Protein AF-A0ABD2P504-F1 (afdb_monomer_lite)

Radius of gyration: 20.1 Å; chains: 1; bounding box: 43×33×61 Å

Sequence (105 aa):
MQSGEEIVIALDSKKQNIGDIRKLVGQSRKKQAAKILAVSSLKYPAADTGDNVVVKLPDIDRAKADDRNIMTVIIFQEAEGMYKLGTKQNSKSTLSKKSALSMEL

Foldseek 3Di:
DDDPVVVVVVVVVVVVVVVVVVVVVVVVVVVVVVVQQVVLPVVDPQDDQFDKDKAADDPVQDDPPDDRIDIWGFHDADPPQWTQTHDPDDDDDPPDPPDPPRDHD

pLDDT: mean 75.26, std 19.52, range [25.25, 95.88]

Secondary structure (DSSP, 8-state):
---HHHHHHHHHHHHHHHHHHHHHHHHHHHHHHHHHHHHHHHHS----TT-EEEEEPPTTTS-TTS-SEEEEEEEEEPGGG-EEEE-SS-S-S---TT-------

Organism: NCBI:txid559131

Structure (mmCIF, N/CA/C/O backbone):
data_AF-A0ABD2P504-F1
#
_entry.id   AF-A0ABD2P504-F1
#
loop_
_atom_site.group_PDB
_atom_site.id
_atom_site.type_symbol
_atom_site.label_atom_id
_atom_site.label_alt_id
_atom_site.label_comp_id
_atom_site.label_asym_id
_atom_site.label_entity_id
_atom_site.label_seq_id
_atom_site.pdbx_PDB_ins_code
_atom_site.Cartn_x
_atom_site.Cartn_y
_atom_site.Cartn_z
_atom_site.occupancy
_atom_site.B_iso_or_equiv
_atom_site.auth_seq_id
_atom_site.auth_comp_id
_atom_site.auth_asym_id
_atom_site.auth_atom_id
_atom_site.pdbx_PDB_model_num
ATOM 1 N N . MET A 1 1 ? 25.555 -10.330 -43.473 1.00 54.81 1 MET A N 1
ATOM 2 C CA . MET A 1 1 ? 25.912 -10.032 -42.070 1.00 54.81 1 MET A CA 1
ATOM 3 C C . MET A 1 1 ? 25.231 -8.720 -41.722 1.00 54.81 1 MET A C 1
ATOM 5 O O . MET A 1 1 ? 25.399 -7.790 -42.497 1.00 54.81 1 MET A O 1
ATOM 9 N N . GLN A 1 2 ? 24.409 -8.658 -40.670 1.00 61.97 2 GLN A N 1
ATOM 10 C CA . GLN A 1 2 ? 23.857 -7.370 -40.213 1.00 61.97 2 GLN A CA 1
ATOM 11 C C . GLN A 1 2 ? 25.012 -6.476 -39.755 1.00 61.97 2 GLN A C 1
ATOM 13 O O . GLN A 1 2 ? 25.945 -6.971 -39.115 1.00 61.97 2 GLN A O 1
ATOM 18 N N . SER A 1 3 ? 24.991 -5.200 -40.143 1.00 78.31 3 SER A N 1
ATOM 19 C CA . SER A 1 3 ? 26.055 -4.265 -39.772 1.00 78.31 3 SER A CA 1
ATOM 20 C C . SER A 1 3 ? 26.002 -3.992 -38.264 1.00 78.31 3 SER A C 1
ATOM 22 O O . SER A 1 3 ? 24.940 -4.054 -37.640 1.00 78.31 3 SER A O 1
ATOM 24 N N . GLY A 1 4 ? 27.154 -3.702 -37.653 1.00 77.19 4 GLY A N 1
ATOM 25 C CA . GLY A 1 4 ? 27.232 -3.435 -36.212 1.00 77.19 4 GLY A CA 1
ATOM 26 C C . GLY A 1 4 ? 26.344 -2.268 -35.756 1.00 77.19 4 GLY A C 1
ATOM 27 O O . GLY A 1 4 ? 25.828 -2.298 -34.642 1.00 77.19 4 GLY A O 1
ATOM 28 N N . GLU A 1 5 ? 26.101 -1.286 -36.626 1.00 79.94 5 GLU A N 1
ATOM 29 C CA . GLU A 1 5 ? 25.222 -0.139 -36.353 1.00 79.94 5 GLU A CA 1
ATOM 30 C C . GLU A 1 5 ? 23.747 -0.540 -36.232 1.00 79.94 5 GLU A C 1
ATOM 32 O O . GLU A 1 5 ? 23.045 -0.066 -35.338 1.00 79.94 5 GLU A O 1
ATOM 37 N N . GLU A 1 6 ? 23.281 -1.471 -37.067 1.00 82.38 6 GLU A N 1
ATOM 38 C CA . GLU A 1 6 ? 21.896 -1.957 -37.051 1.00 82.38 6 GLU A CA 1
ATOM 39 C C . GLU A 1 6 ? 21.555 -2.653 -35.721 1.00 82.38 6 GLU A C 1
ATOM 41 O O . GLU A 1 6 ? 20.464 -2.492 -35.165 1.00 82.38 6 GLU A O 1
ATOM 46 N N . ILE A 1 7 ? 22.524 -3.387 -35.165 1.00 83.62 7 ILE A N 1
ATOM 47 C CA . ILE A 1 7 ? 22.391 -4.085 -33.881 1.00 83.62 7 ILE A CA 1
ATOM 48 C C . ILE A 1 7 ? 22.291 -3.081 -32.724 1.00 83.62 7 ILE A C 1
ATOM 50 O O . ILE A 1 7 ? 21.460 -3.259 -31.828 1.00 83.62 7 ILE A O 1
ATOM 54 N N 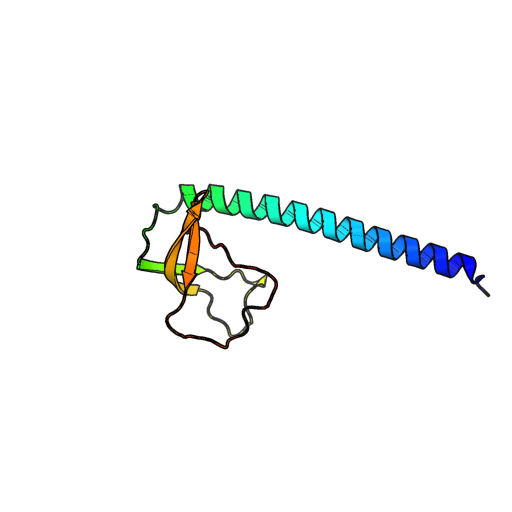. VAL A 1 8 ? 23.100 -2.017 -32.741 1.00 86.25 8 VAL A N 1
ATOM 55 C CA . VAL A 1 8 ? 23.103 -0.985 -31.690 1.00 86.25 8 VAL A CA 1
ATOM 56 C C . VAL A 1 8 ? 21.768 -0.234 -31.655 1.00 86.25 8 VAL A C 1
ATOM 58 O O . VAL A 1 8 ? 21.151 -0.139 -30.593 1.00 86.25 8 VAL A O 1
ATOM 61 N N . ILE A 1 9 ? 21.250 0.185 -32.814 1.00 89.19 9 ILE A N 1
ATOM 62 C CA . ILE A 1 9 ? 19.954 0.882 -32.923 1.00 89.19 9 ILE A CA 1
ATOM 63 C C . ILE A 1 9 ? 18.804 0.010 -32.392 1.00 89.19 9 ILE A C 1
ATOM 65 O O . ILE A 1 9 ? 17.911 0.489 -31.679 1.00 89.19 9 ILE A O 1
ATOM 69 N N . ALA A 1 10 ? 18.827 -1.291 -32.693 1.00 87.50 10 ALA A N 1
ATOM 70 C CA . ALA A 1 10 ? 17.816 -2.229 -32.217 1.00 87.50 10 ALA A CA 1
ATOM 71 C C . ALA A 1 10 ? 17.869 -2.431 -30.689 1.00 87.50 10 ALA A C 1
ATOM 73 O O . ALA A 1 10 ? 16.825 -2.576 -30.042 1.00 87.50 10 ALA A O 1
ATOM 74 N N . LEU A 1 11 ? 19.066 -2.439 -30.092 1.00 87.81 11 LEU A N 1
ATOM 75 C CA . LEU A 1 11 ? 19.248 -2.548 -28.641 1.00 87.81 11 LEU A CA 1
ATOM 76 C C . LEU A 1 11 ? 18.769 -1.292 -27.906 1.00 87.81 11 LEU A C 1
ATOM 78 O O . LEU A 1 11 ? 18.057 -1.409 -26.903 1.00 87.81 11 LEU A O 1
ATOM 82 N N . ASP A 1 12 ? 19.094 -0.111 -28.424 1.00 90.44 12 ASP A N 1
ATOM 83 C CA . ASP A 1 12 ? 18.662 1.161 -27.842 1.00 90.44 12 ASP A CA 1
ATOM 84 C C . ASP A 1 12 ? 17.139 1.307 -27.883 1.00 90.44 12 ASP A C 1
ATOM 86 O O . ASP A 1 12 ? 16.513 1.643 -26.873 1.00 90.44 12 ASP A O 1
ATOM 90 N N . SER A 1 13 ? 16.523 0.927 -29.005 1.00 90.00 13 SER A N 1
ATOM 91 C CA . SER A 1 13 ? 15.064 0.915 -29.163 1.00 90.00 13 SER A CA 1
ATOM 92 C C . SER A 1 13 ? 14.381 -0.021 -28.152 1.00 90.00 13 SER A C 1
ATOM 94 O O . SER A 1 13 ? 13.387 0.344 -27.517 1.00 90.00 13 SER A O 1
ATOM 96 N N . LYS A 1 14 ? 14.937 -1.222 -27.919 1.00 92.44 14 LYS A N 1
ATOM 97 C CA . LYS A 1 14 ? 14.435 -2.155 -26.889 1.00 92.44 14 LYS A CA 1
ATOM 98 C C . LYS A 1 14 ? 14.555 -1.572 -25.482 1.00 92.44 14 LYS A C 1
ATOM 100 O O . LYS A 1 14 ? 13.631 -1.707 -24.678 1.00 92.44 14 LYS A O 1
ATOM 105 N N . LYS A 1 15 ? 15.681 -0.926 -25.170 1.00 93.62 15 LYS A N 1
ATOM 106 C CA . LYS A 1 15 ? 15.922 -0.306 -23.861 1.00 93.62 15 LYS A CA 1
ATOM 107 C C . LYS A 1 15 ? 14.930 0.824 -23.582 1.00 93.62 15 LYS A C 1
ATOM 109 O O . LYS A 1 15 ? 14.407 0.893 -22.468 1.00 93.62 15 LYS A O 1
ATOM 114 N N . GLN A 1 16 ? 14.643 1.661 -24.580 1.00 93.38 16 GLN A N 1
ATOM 115 C CA . GLN A 1 16 ? 13.636 2.721 -24.477 1.00 93.38 16 GLN A CA 1
ATOM 116 C C . GLN A 1 16 ? 12.243 2.146 -24.209 1.00 93.38 16 GLN A C 1
ATOM 118 O O . GLN A 1 16 ? 11.614 2.522 -23.222 1.00 93.38 16 GLN A O 1
ATOM 123 N N . ASN A 1 17 ? 11.824 1.138 -24.980 1.00 95.88 17 ASN A N 1
ATOM 124 C CA . ASN A 1 17 ? 10.519 0.496 -24.806 1.00 95.88 17 ASN A CA 1
ATOM 125 C C . ASN A 1 17 ? 10.345 -0.101 -23.391 1.00 95.88 17 ASN A C 1
ATOM 127 O O . ASN A 1 17 ? 9.336 0.116 -22.722 1.00 95.88 17 ASN A O 1
ATOM 131 N N . ILE A 1 18 ? 11.376 -0.773 -22.860 1.00 94.31 18 ILE A N 1
ATOM 132 C CA . ILE A 1 18 ? 11.371 -1.261 -21.469 1.00 94.31 18 ILE A CA 1
ATOM 133 C C . ILE A 1 18 ? 11.226 -0.102 -20.470 1.00 94.31 18 ILE A C 1
ATOM 135 O O . ILE A 1 18 ? 10.523 -0.231 -19.463 1.00 94.31 18 ILE A O 1
ATOM 139 N N . GLY A 1 19 ? 11.908 1.017 -20.718 1.00 95.88 19 GLY A N 1
ATOM 140 C CA . GLY A 1 19 ? 11.804 2.224 -19.903 1.00 95.88 19 GLY A CA 1
ATOM 141 C C . GLY A 1 19 ? 10.378 2.769 -19.857 1.00 95.88 19 GLY A C 1
ATOM 142 O O . GLY A 1 19 ? 9.864 3.054 -18.773 1.00 95.88 19 GLY A O 1
ATOM 143 N N . ASP A 1 20 ? 9.718 2.845 -21.006 1.00 95.50 20 ASP A N 1
ATOM 144 C CA . ASP A 1 20 ? 8.370 3.398 -21.117 1.00 95.50 20 ASP A CA 1
ATOM 145 C C . ASP A 1 20 ? 7.312 2.469 -20.518 1.00 95.50 20 ASP A C 1
ATOM 147 O O . ASP A 1 20 ? 6.460 2.926 -19.752 1.00 95.50 20 ASP A O 1
ATOM 151 N N . ILE A 1 21 ? 7.435 1.152 -20.721 1.00 95.19 21 ILE A N 1
ATOM 152 C CA . ILE A 1 21 ? 6.580 0.160 -20.052 1.00 95.19 21 ILE A CA 1
ATOM 153 C C . ILE A 1 21 ? 6.707 0.280 -18.529 1.00 95.19 21 ILE A C 1
ATOM 155 O O . ILE A 1 21 ? 5.701 0.276 -17.822 1.00 95.19 21 ILE A O 1
ATOM 159 N N . ARG A 1 22 ? 7.925 0.429 -17.989 1.00 94.06 22 ARG A N 1
ATOM 160 C CA . ARG A 1 22 ? 8.124 0.586 -16.536 1.00 94.06 22 ARG A CA 1
ATOM 161 C C . ARG A 1 22 ? 7.456 1.849 -15.997 1.00 94.06 22 ARG A C 1
ATOM 163 O O . ARG A 1 22 ? 6.847 1.790 -14.928 1.00 94.06 22 ARG A O 1
ATOM 170 N N . LYS A 1 23 ? 7.536 2.969 -16.724 1.00 94.94 23 LYS A N 1
ATOM 171 C CA . LYS A 1 23 ? 6.843 4.215 -16.354 1.00 94.94 23 LYS A CA 1
ATOM 172 C C . LYS A 1 23 ? 5.327 4.020 -16.354 1.00 94.94 23 LYS A C 1
ATOM 174 O O . LYS A 1 23 ? 4.677 4.375 -15.370 1.00 94.94 23 LYS A O 1
ATOM 179 N N . LEU A 1 24 ? 4.784 3.403 -17.404 1.00 95.06 24 LEU A N 1
ATOM 180 C CA . LEU A 1 24 ? 3.355 3.114 -17.522 1.00 95.06 24 LEU A CA 1
ATOM 181 C C . LEU A 1 24 ? 2.867 2.211 -16.381 1.00 95.06 24 LEU A C 1
ATOM 183 O O . LEU A 1 24 ? 1.883 2.526 -15.717 1.00 95.06 24 LEU A O 1
ATOM 187 N N . VAL A 1 25 ? 3.589 1.126 -16.091 1.00 91.81 25 VAL A N 1
ATOM 188 C CA . VAL A 1 25 ? 3.279 0.224 -14.971 1.00 91.81 25 VAL A CA 1
ATOM 189 C C . VAL A 1 25 ? 3.315 0.973 -13.638 1.00 91.81 25 VAL A C 1
ATOM 191 O O . VAL A 1 25 ? 2.426 0.783 -12.809 1.00 91.81 25 VAL A O 1
ATOM 194 N N . GLY A 1 26 ? 4.296 1.856 -13.433 1.00 90.38 26 GLY A N 1
ATOM 195 C CA . GLY A 1 26 ? 4.370 2.705 -12.243 1.00 90.38 26 GLY A CA 1
ATOM 196 C C . GLY A 1 26 ? 3.134 3.594 -12.070 1.00 90.38 26 GLY A C 1
ATOM 197 O O . GLY A 1 26 ? 2.590 3.682 -10.971 1.00 90.38 26 GLY A O 1
ATOM 198 N N . GLN A 1 27 ? 2.645 4.206 -13.150 1.00 93.56 27 GLN A N 1
ATOM 199 C CA . GLN A 1 27 ? 1.424 5.019 -13.125 1.00 93.56 27 GLN A CA 1
ATOM 200 C C . GLN A 1 27 ? 0.173 4.177 -12.849 1.00 93.56 27 GLN A C 1
ATOM 202 O O . GLN A 1 27 ? -0.657 4.561 -12.025 1.00 93.56 27 GLN A O 1
ATOM 207 N N . SER A 1 28 ? 0.045 3.017 -13.492 1.00 90.19 28 SER A N 1
ATOM 208 C CA . SER A 1 28 ? -1.085 2.107 -13.282 1.00 90.19 28 SER A CA 1
ATOM 209 C C . SER A 1 28 ? -1.147 1.589 -11.844 1.00 90.19 28 SER A C 1
ATOM 211 O O . SER A 1 28 ? -2.228 1.560 -11.261 1.00 90.19 28 SER A O 1
ATOM 213 N N . ARG A 1 29 ? 0.003 1.274 -11.228 1.00 84.62 29 ARG A N 1
ATOM 214 C CA . ARG A 1 29 ? 0.078 0.889 -9.807 1.00 84.62 29 ARG A CA 1
ATOM 215 C C . ARG A 1 29 ? -0.423 1.994 -8.882 1.00 84.62 29 ARG A C 1
ATOM 217 O O . ARG A 1 29 ? -1.203 1.711 -7.983 1.00 84.62 29 ARG A O 1
ATOM 224 N N . LYS A 1 30 ? -0.037 3.251 -9.132 1.00 87.12 30 LYS A N 1
ATOM 225 C CA . LYS A 1 30 ? -0.525 4.401 -8.349 1.00 87.12 30 LYS A CA 1
ATOM 226 C C . LYS A 1 30 ? -2.041 4.566 -8.460 1.00 87.12 30 LYS A C 1
ATOM 228 O O . LYS A 1 30 ? -2.711 4.740 -7.451 1.00 87.12 30 LYS A O 1
ATOM 233 N N . LYS A 1 31 ? -2.591 4.460 -9.676 1.00 88.19 31 LYS A N 1
ATOM 234 C CA . LYS A 1 31 ? -4.047 4.513 -9.898 1.00 88.19 31 LYS A CA 1
ATOM 235 C C . LYS A 1 31 ? -4.775 3.385 -9.168 1.00 88.19 31 LYS A C 1
ATOM 237 O O . LYS A 1 31 ? -5.851 3.600 -8.623 1.00 88.19 31 LYS A O 1
ATOM 242 N N . GLN A 1 32 ? -4.192 2.188 -9.165 1.00 83.94 32 GLN A N 1
ATOM 243 C CA . GLN A 1 32 ? -4.763 1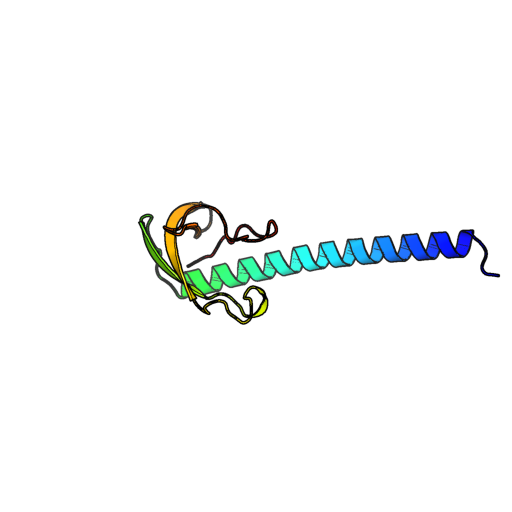.042 -8.472 1.00 83.94 32 GLN A CA 1
ATOM 244 C C . GLN A 1 32 ? -4.737 1.224 -6.951 1.00 83.94 32 GLN A C 1
ATOM 246 O O . GLN A 1 32 ? -5.757 0.969 -6.324 1.00 83.94 32 GLN A O 1
ATOM 251 N N . ALA A 1 33 ? -3.631 1.715 -6.384 1.00 79.31 33 ALA A N 1
ATOM 252 C CA . ALA A 1 33 ? -3.530 2.026 -4.958 1.00 79.31 33 ALA A CA 1
ATOM 253 C C . ALA A 1 33 ? -4.598 3.045 -4.531 1.00 79.31 33 ALA A C 1
ATOM 255 O O . ALA A 1 33 ? -5.395 2.757 -3.649 1.00 79.31 33 ALA A O 1
ATOM 256 N N . ALA A 1 34 ? -4.729 4.160 -5.257 1.00 82.00 34 ALA A N 1
ATOM 257 C CA . ALA A 1 34 ? -5.753 5.168 -4.966 1.00 82.00 34 ALA A CA 1
ATOM 258 C C . ALA A 1 34 ? -7.190 4.610 -5.029 1.00 82.00 34 ALA A C 1
ATOM 260 O O . ALA A 1 34 ? -8.060 5.009 -4.258 1.00 82.00 34 ALA A O 1
ATOM 261 N N . LYS A 1 35 ? -7.454 3.668 -5.945 1.00 84.75 35 LYS A N 1
ATOM 262 C CA . LYS A 1 35 ? -8.754 2.991 -6.021 1.00 84.75 35 LYS A CA 1
ATOM 263 C C . LYS A 1 35 ? -8.988 2.071 -4.823 1.00 84.75 35 LYS A C 1
ATOM 265 O O . LYS A 1 35 ? -10.123 1.977 -4.367 1.00 84.75 35 LYS A O 1
ATOM 270 N N . ILE A 1 36 ? -7.954 1.371 -4.363 1.00 79.44 36 ILE A N 1
ATOM 271 C CA . ILE A 1 36 ? -8.044 0.496 -3.191 1.00 79.44 36 ILE A CA 1
ATOM 272 C C . ILE A 1 36 ? -8.379 1.341 -1.956 1.00 79.44 36 ILE A C 1
ATOM 274 O O . ILE A 1 36 ? -9.373 1.020 -1.312 1.00 79.44 36 ILE A O 1
ATOM 278 N N . LEU A 1 37 ? -7.701 2.476 -1.759 1.00 79.56 37 LEU A N 1
ATOM 279 C CA . LEU A 1 37 ? -7.950 3.417 -0.658 1.00 79.56 37 LEU A CA 1
ATOM 280 C C . LEU A 1 37 ? -9.382 3.921 -0.609 1.00 79.56 37 LEU A C 1
ATOM 282 O O . LEU A 1 37 ? -10.050 3.891 0.424 1.00 79.56 37 LEU A O 1
ATOM 286 N N . ALA A 1 38 ? -9.876 4.388 -1.754 1.00 78.94 38 ALA A N 1
ATOM 287 C CA . ALA A 1 38 ? -11.227 4.921 -1.848 1.00 78.94 38 ALA A CA 1
ATOM 288 C C . ALA A 1 38 ? -12.288 3.853 -1.530 1.00 78.94 38 ALA A C 1
ATOM 290 O O . ALA A 1 38 ? -13.351 4.165 -1.003 1.00 78.94 38 ALA A O 1
ATOM 291 N N . VAL A 1 39 ? -12.011 2.586 -1.854 1.00 79.69 39 VAL A N 1
ATOM 292 C CA . VAL A 1 39 ? -12.934 1.478 -1.591 1.00 79.69 39 VAL A CA 1
ATOM 293 C C . VAL A 1 39 ? -12.828 0.984 -0.148 1.00 79.69 39 VAL A C 1
ATOM 295 O O . VAL A 1 39 ? -13.863 0.689 0.447 1.00 79.69 39 VAL A O 1
ATOM 298 N N . SER A 1 40 ? -11.623 0.873 0.419 1.00 74.56 40 SER A N 1
ATOM 299 C CA . SER A 1 40 ? -11.432 0.409 1.799 1.00 74.56 40 SER A CA 1
ATOM 300 C C . SER A 1 40 ? -11.991 1.413 2.802 1.00 74.56 40 SER A C 1
ATOM 302 O O . SER A 1 40 ? -12.816 1.027 3.624 1.00 74.56 40 SER A O 1
ATOM 304 N N . SER A 1 41 ? -11.688 2.705 2.636 1.00 75.56 41 SER A N 1
ATOM 305 C CA . SER A 1 41 ? -12.193 3.783 3.505 1.00 75.56 41 SER A CA 1
ATOM 306 C C . SER A 1 41 ? -13.721 3.895 3.543 1.00 75.56 41 SER A C 1
ATOM 308 O O . SER A 1 41 ? -14.281 4.348 4.537 1.00 75.56 41 SER A O 1
ATOM 310 N N . LEU A 1 42 ? -14.416 3.471 2.481 1.00 78.62 42 LEU A N 1
ATOM 311 C CA . LEU A 1 42 ? -15.879 3.401 2.462 1.00 78.62 42 LEU A CA 1
ATOM 312 C C . LEU A 1 42 ? -16.415 2.130 3.137 1.00 78.62 42 LEU A C 1
ATOM 314 O O . LEU A 1 42 ? -17.532 2.115 3.651 1.00 78.62 42 LEU A O 1
ATOM 318 N N . LYS A 1 43 ? -15.657 1.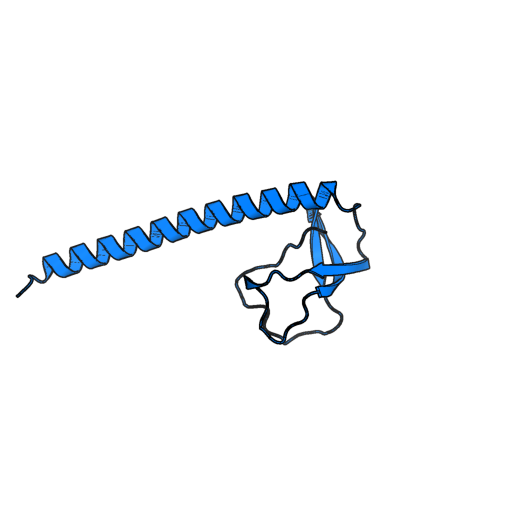035 3.065 1.00 78.88 43 LYS A N 1
ATOM 319 C CA . LYS A 1 43 ? -16.109 -0.299 3.469 1.00 78.88 43 LYS A CA 1
ATOM 320 C C . LYS A 1 43 ? -15.811 -0.610 4.932 1.00 78.88 43 LYS A C 1
ATOM 322 O O . LYS A 1 43 ? -16.561 -1.373 5.542 1.00 78.88 43 LYS A O 1
ATOM 327 N N . TYR A 1 44 ? -14.725 -0.071 5.464 1.00 78.38 44 TYR A N 1
ATOM 328 C CA . TYR A 1 44 ? -14.225 -0.388 6.789 1.00 78.38 44 TYR A CA 1
ATOM 329 C C . TYR A 1 44 ? -14.192 0.871 7.660 1.00 78.38 44 TYR A C 1
ATOM 331 O O . TYR A 1 44 ? -13.931 1.964 7.156 1.00 78.38 44 TYR A O 1
ATOM 339 N N . PRO A 1 45 ? -14.506 0.748 8.961 1.00 80.50 45 PRO A N 1
ATOM 340 C CA . PRO A 1 45 ? -14.371 1.863 9.883 1.00 80.50 45 PRO A CA 1
ATOM 341 C C . PRO A 1 45 ? -12.895 2.236 10.057 1.00 80.50 45 PRO A C 1
ATOM 343 O O . PRO A 1 45 ? -12.007 1.403 9.872 1.00 80.50 45 PRO A O 1
ATOM 346 N N . ALA A 1 46 ? -12.645 3.483 10.460 1.00 80.81 46 ALA A N 1
ATOM 347 C CA . ALA A 1 46 ? -11.314 3.891 10.889 1.00 80.81 46 ALA A CA 1
ATOM 348 C C . ALA A 1 46 ? -10.851 3.014 12.063 1.00 80.81 46 ALA A C 1
ATOM 350 O O . ALA A 1 46 ? -11.654 2.665 12.930 1.00 80.81 46 ALA A O 1
ATOM 351 N N . ALA A 1 47 ? -9.569 2.661 12.058 1.00 82.75 47 ALA A N 1
ATOM 352 C CA . ALA A 1 47 ? -8.954 1.810 13.064 1.00 82.75 47 ALA A CA 1
ATOM 353 C C . ALA A 1 47 ? -7.849 2.577 13.791 1.00 82.75 47 ALA A C 1
ATOM 355 O O . ALA A 1 47 ? -7.200 3.450 13.208 1.00 82.75 47 ALA A O 1
ATOM 356 N N . ASP A 1 48 ? -7.629 2.236 15.055 1.00 86.88 48 ASP A N 1
ATOM 357 C CA . ASP A 1 48 ? -6.713 2.949 15.930 1.00 86.88 48 ASP A CA 1
ATOM 358 C C . ASP A 1 48 ? -5.386 2.203 16.101 1.00 86.88 48 ASP A C 1
ATOM 360 O O . ASP A 1 48 ? -5.254 0.992 15.905 1.00 86.88 48 ASP A O 1
ATOM 364 N N . THR A 1 49 ? -4.347 2.944 16.486 1.00 87.06 49 THR A N 1
ATOM 365 C CA . THR A 1 49 ? -3.054 2.328 16.806 1.00 87.06 49 THR A CA 1
ATOM 366 C C . THR A 1 49 ? -3.218 1.344 17.967 1.00 87.06 49 THR A C 1
ATOM 368 O O . THR A 1 49 ? -3.716 1.707 19.029 1.00 87.06 49 THR A O 1
ATOM 371 N N . GLY A 1 50 ? -2.754 0.108 17.776 1.00 86.94 50 GLY A N 1
ATOM 372 C CA . GLY A 1 50 ? -2.931 -1.000 18.715 1.00 86.94 50 GLY A CA 1
ATOM 373 C C . GLY A 1 50 ? -4.028 -1.994 18.325 1.00 86.94 50 GLY A C 1
ATOM 374 O O . GLY A 1 50 ? -4.036 -3.103 18.865 1.00 86.94 50 GLY A O 1
ATOM 375 N N . ASP A 1 51 ? -4.889 -1.662 17.360 1.00 85.25 51 ASP A N 1
ATOM 376 C CA . ASP A 1 51 ? -5.931 -2.578 16.901 1.00 85.25 51 ASP A CA 1
ATOM 377 C C . ASP A 1 51 ? -5.349 -3.795 16.181 1.00 85.25 51 ASP A C 1
ATOM 379 O O . ASP A 1 51 ? -4.403 -3.702 15.389 1.00 85.25 51 ASP A O 1
ATOM 383 N N . ASN A 1 52 ? -5.959 -4.954 16.446 1.00 88.00 52 ASN A N 1
ATOM 384 C CA . ASN A 1 52 ? -5.684 -6.182 15.714 1.00 88.00 52 ASN A CA 1
ATOM 385 C C . ASN A 1 52 ? -6.544 -6.223 14.461 1.00 88.00 52 ASN A C 1
ATOM 387 O O . ASN A 1 52 ? -7.767 -6.101 14.521 1.00 88.00 52 ASN A O 1
ATOM 391 N N . VAL A 1 53 ? -5.901 -6.472 13.333 1.00 82.25 53 VAL A N 1
ATOM 392 C CA . VAL A 1 53 ? -6.543 -6.433 12.029 1.00 82.25 53 VAL A CA 1
ATOM 393 C C . VAL A 1 53 ? -6.130 -7.622 11.187 1.00 82.25 53 VAL A C 1
ATOM 395 O O . VAL A 1 53 ? -5.026 -8.154 11.318 1.00 82.25 53 VAL A O 1
ATOM 398 N N . VAL A 1 54 ? -7.040 -8.055 10.320 1.00 84.56 54 VAL A N 1
ATOM 399 C CA . VAL A 1 54 ? -6.816 -9.182 9.418 1.00 84.56 54 VAL A CA 1
ATOM 400 C C . VAL A 1 54 ? -6.746 -8.669 7.998 1.00 84.56 54 VAL A C 1
ATOM 402 O O . VAL A 1 54 ? -7.672 -8.044 7.487 1.00 84.56 54 VAL A O 1
ATOM 405 N N . VAL A 1 55 ? -5.639 -8.987 7.351 1.00 80.50 55 VAL A N 1
ATOM 406 C CA . VAL A 1 55 ? -5.254 -8.405 6.082 1.00 80.50 55 VAL A CA 1
ATOM 407 C C . VAL A 1 55 ? -5.188 -9.490 5.028 1.00 80.50 55 VAL A C 1
ATOM 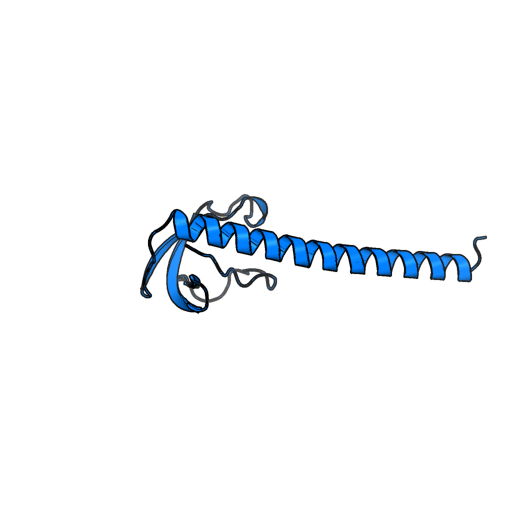409 O O . VAL A 1 55 ? -4.465 -10.474 5.174 1.00 80.50 55 VAL A O 1
ATOM 412 N N . LYS A 1 56 ? -5.964 -9.328 3.956 1.00 80.31 56 LYS A N 1
ATOM 413 C CA . LYS A 1 56 ? -6.027 -10.310 2.874 1.00 80.31 56 LYS A CA 1
ATOM 414 C C . LYS A 1 56 ? -4.873 -10.109 1.898 1.00 80.31 56 LYS A C 1
ATOM 416 O O . LYS A 1 56 ? -4.770 -9.054 1.277 1.00 80.31 56 LYS A O 1
ATOM 421 N N . LEU A 1 57 ? -4.079 -11.154 1.684 1.00 78.88 57 LEU A N 1
ATOM 422 C CA . LEU A 1 57 ? -3.057 -11.169 0.647 1.00 78.88 57 LEU A CA 1
ATOM 423 C C . LEU A 1 57 ? -3.663 -11.546 -0.713 1.00 78.88 57 LEU A C 1
ATOM 425 O O . LEU A 1 57 ? -4.282 -12.616 -0.847 1.00 78.88 57 LEU A O 1
ATOM 429 N N . PRO A 1 58 ? -3.494 -10.706 -1.750 1.00 76.38 58 PRO A N 1
ATOM 430 C CA . PRO A 1 58 ? -3.921 -11.052 -3.096 1.00 76.38 58 PRO A CA 1
ATOM 431 C C . PRO A 1 58 ? -3.109 -12.238 -3.627 1.00 76.38 58 PRO A C 1
ATOM 433 O O . PRO A 1 58 ? -1.967 -12.468 -3.242 1.00 76.38 58 PRO A O 1
ATOM 436 N N . ASP A 1 59 ? -3.707 -13.001 -4.542 1.00 80.19 59 ASP A N 1
ATOM 437 C CA . ASP A 1 59 ? -3.090 -14.211 -5.103 1.00 80.19 59 ASP A CA 1
ATOM 438 C C . ASP A 1 59 ? -1.730 -13.969 -5.764 1.00 80.19 59 ASP A C 1
ATOM 440 O O . ASP A 1 59 ? -0.895 -14.865 -5.761 1.00 80.19 59 ASP A O 1
ATOM 444 N N . ILE A 1 60 ? -1.497 -12.768 -6.298 1.00 78.25 60 ILE A N 1
ATOM 445 C CA . ILE A 1 60 ? -0.241 -12.414 -6.969 1.00 78.25 60 ILE A CA 1
ATOM 446 C C . ILE A 1 60 ? 0.926 -12.170 -6.002 1.00 78.25 60 ILE A C 1
ATOM 448 O O . ILE A 1 60 ? 2.077 -12.374 -6.382 1.00 78.25 60 ILE A O 1
ATOM 452 N N . ASP A 1 61 ? 0.631 -11.769 -4.764 1.00 71.75 61 ASP A N 1
ATOM 453 C CA . ASP A 1 61 ? 1.631 -11.421 -3.749 1.00 71.75 61 ASP A CA 1
ATOM 454 C C . ASP A 1 61 ? 1.836 -12.560 -2.737 1.00 71.75 61 ASP A C 1
ATOM 456 O O . ASP A 1 61 ? 2.609 -12.427 -1.791 1.00 71.75 61 ASP A O 1
ATOM 460 N N . ARG A 1 62 ? 1.146 -13.690 -2.939 1.00 81.12 62 ARG A N 1
ATOM 461 C CA . ARG A 1 62 ? 1.104 -14.831 -2.026 1.00 81.12 62 ARG A CA 1
ATOM 462 C C . ARG A 1 62 ? 1.778 -16.057 -2.646 1.00 81.12 62 ARG A C 1
ATOM 464 O O . ARG A 1 62 ? 1.437 -16.445 -3.765 1.00 81.12 62 ARG A O 1
ATOM 471 N N . ALA A 1 63 ? 2.681 -16.726 -1.925 1.00 83.19 63 ALA A N 1
ATOM 472 C CA . ALA A 1 63 ? 3.158 -18.040 -2.349 1.00 83.19 63 ALA A CA 1
ATOM 473 C C . ALA A 1 63 ? 2.061 -19.100 -2.162 1.00 83.19 63 ALA A C 1
ATOM 475 O O . ALA A 1 63 ? 1.133 -18.946 -1.371 1.00 83.19 63 ALA A O 1
ATOM 476 N N . LYS A 1 64 ? 2.161 -20.230 -2.870 1.00 79.81 64 LYS A N 1
ATOM 477 C CA . LYS A 1 64 ? 1.126 -21.280 -2.822 1.00 79.81 64 LYS A CA 1
ATOM 478 C C . LYS A 1 64 ? 0.861 -21.816 -1.403 1.00 79.81 64 LYS A C 1
ATOM 480 O O . LYS A 1 64 ? -0.252 -22.256 -1.138 1.00 79.81 64 LYS A O 1
ATOM 485 N N . ALA A 1 65 ? 1.875 -21.794 -0.540 1.00 84.19 65 ALA A N 1
ATOM 486 C CA . ALA A 1 65 ? 1.807 -22.288 0.832 1.00 84.19 65 ALA A CA 1
ATOM 487 C C . ALA A 1 65 ? 1.469 -21.205 1.872 1.00 84.19 65 ALA A C 1
ATOM 489 O O . ALA A 1 65 ? 1.256 -21.553 3.028 1.00 84.19 65 ALA A O 1
ATOM 490 N N . ASP A 1 66 ? 1.432 -19.927 1.488 1.00 78.56 66 ASP A N 1
ATOM 491 C CA . ASP A 1 66 ? 1.151 -18.848 2.433 1.00 78.56 66 ASP A CA 1
ATOM 492 C C . ASP A 1 66 ? -0.359 -18.734 2.688 1.00 78.56 66 ASP A C 1
ATOM 494 O O . ASP A 1 66 ? -1.191 -18.975 1.798 1.00 78.56 66 ASP A O 1
ATOM 498 N N . ASP A 1 67 ? -0.712 -18.295 3.894 1.00 82.75 67 ASP A N 1
ATOM 499 C CA . ASP A 1 67 ? -2.095 -18.049 4.281 1.00 82.75 67 ASP A CA 1
ATOM 500 C C . ASP A 1 67 ? -2.715 -16.889 3.494 1.00 82.75 67 ASP A C 1
ATOM 502 O O . ASP A 1 67 ? -2.087 -15.872 3.189 1.00 82.75 67 ASP A O 1
ATOM 506 N N . ARG A 1 68 ? -4.010 -17.024 3.177 1.00 81.69 68 ARG A N 1
ATOM 507 C CA . ARG A 1 68 ? -4.792 -15.992 2.466 1.00 81.69 68 ARG A CA 1
ATOM 508 C C . ARG A 1 68 ? -4.890 -14.689 3.254 1.00 81.69 68 ARG A C 1
ATOM 510 O O . ARG A 1 68 ? -5.056 -13.635 2.646 1.00 81.69 68 ARG A O 1
ATOM 517 N N . ASN A 1 69 ? -4.834 -14.786 4.577 1.00 83.19 69 ASN A N 1
ATOM 518 C CA . ASN A 1 69 ? -5.071 -13.700 5.507 1.00 83.19 69 ASN A CA 1
ATOM 519 C C . ASN A 1 69 ? -3.954 -13.686 6.554 1.00 83.19 69 ASN A C 1
ATOM 521 O O . ASN A 1 69 ? -3.636 -14.731 7.113 1.00 83.19 69 ASN A O 1
ATOM 525 N N . ILE A 1 70 ? -3.410 -12.510 6.854 1.00 83.06 70 ILE A N 1
ATOM 526 C CA . ILE A 1 70 ? -2.400 -12.313 7.895 1.00 83.06 70 ILE A CA 1
ATOM 527 C C . ILE A 1 70 ? -3.006 -11.461 9.005 1.00 83.06 70 ILE A C 1
ATOM 529 O O . ILE A 1 70 ? -3.621 -10.433 8.731 1.00 83.06 70 ILE A O 1
ATOM 533 N N . MET A 1 71 ? -2.828 -11.884 10.256 1.00 85.75 71 MET A N 1
ATOM 534 C CA . MET A 1 71 ? -3.204 -11.086 11.420 1.00 85.75 71 MET A CA 1
ATOM 535 C C . MET A 1 71 ? -2.049 -10.166 11.817 1.00 85.75 71 MET A C 1
ATOM 537 O O . MET A 1 71 ? -0.917 -10.616 12.007 1.00 85.75 71 MET A O 1
ATOM 541 N N . THR A 1 72 ? -2.336 -8.876 11.936 1.00 86.00 72 THR A N 1
ATOM 542 C CA . THR A 1 72 ? -1.352 -7.825 12.212 1.00 86.00 72 THR A CA 1
ATOM 543 C C . THR A 1 72 ? -1.895 -6.828 13.226 1.00 86.00 72 THR A C 1
ATOM 545 O O . THR A 1 72 ? -3.092 -6.802 13.490 1.00 86.00 72 THR A O 1
ATOM 548 N N . VAL A 1 73 ? -1.019 -5.981 13.758 1.00 85.75 73 VAL A N 1
ATOM 549 C CA . VAL A 1 73 ? -1.372 -4.863 14.639 1.00 85.75 73 VAL A CA 1
ATOM 550 C C . VAL A 1 73 ? -1.059 -3.549 13.937 1.00 85.75 73 VAL A C 1
ATOM 552 O O . VAL A 1 73 ? -0.019 -3.441 13.281 1.00 85.75 73 VAL A O 1
ATOM 555 N N . ILE A 1 74 ? -1.921 -2.547 14.091 1.00 87.38 74 ILE A N 1
ATOM 556 C CA . ILE A 1 74 ? -1.631 -1.182 13.639 1.00 87.38 74 ILE A CA 1
ATOM 557 C C . ILE A 1 74 ? -0.570 -0.572 14.555 1.00 87.38 74 ILE A C 1
ATOM 559 O O . ILE A 1 74 ? -0.800 -0.377 15.745 1.00 87.38 74 ILE A O 1
ATOM 563 N N . ILE A 1 75 ? 0.600 -0.269 13.996 1.00 89.44 75 ILE A N 1
ATOM 564 C CA . ILE A 1 75 ? 1.720 0.355 14.716 1.00 89.44 75 ILE A CA 1
ATOM 565 C C . ILE A 1 75 ? 1.645 1.878 14.624 1.00 89.44 75 ILE A C 1
ATOM 567 O O . ILE A 1 75 ? 2.069 2.573 15.545 1.00 89.44 75 ILE A O 1
ATOM 571 N N . PHE A 1 76 ? 1.163 2.402 13.497 1.0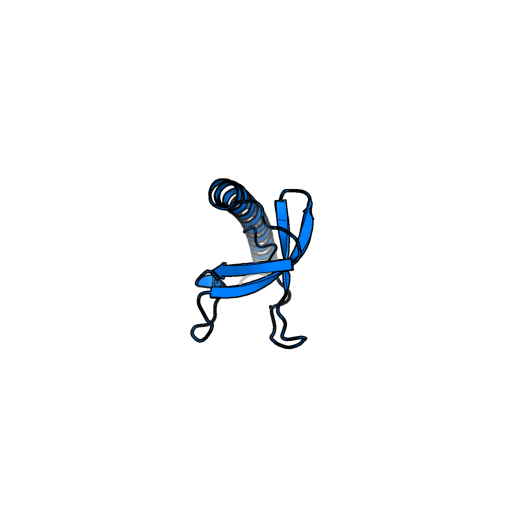0 81.81 76 PHE A N 1
ATOM 572 C CA . PHE A 1 76 ? 1.125 3.838 13.253 1.00 81.81 76 PHE A CA 1
ATOM 573 C C . PHE A 1 76 ? 0.110 4.186 12.164 1.00 81.81 76 PHE A C 1
ATOM 575 O O . PHE A 1 76 ? 0.028 3.482 11.157 1.00 81.81 76 PHE A O 1
ATOM 582 N N . GLN A 1 77 ? -0.600 5.297 12.333 1.00 81.62 77 GLN A N 1
ATOM 583 C CA . GLN A 1 77 ? -1.455 5.882 11.302 1.00 81.62 77 GLN A CA 1
ATOM 584 C C . GLN A 1 77 ? -0.667 6.951 10.537 1.00 81.62 77 GLN A C 1
ATOM 586 O O . GLN A 1 77 ? -0.175 7.913 11.122 1.00 81.62 77 GLN A O 1
ATOM 591 N N . GLU A 1 78 ? -0.501 6.761 9.231 1.00 78.88 78 GLU A N 1
ATOM 592 C CA . GLU A 1 78 ? 0.116 7.752 8.354 1.00 78.88 78 GLU A CA 1
ATOM 593 C C . GLU A 1 78 ? -0.892 8.825 7.921 1.00 78.88 78 GLU A C 1
ATOM 595 O O . GLU A 1 78 ? -2.104 8.718 8.124 1.00 78.88 78 GLU A O 1
ATOM 600 N N . ALA A 1 79 ? -0.370 9.879 7.290 1.00 69.00 79 ALA A N 1
ATOM 601 C CA . ALA A 1 79 ? -1.205 10.835 6.582 1.00 69.00 79 ALA A CA 1
ATOM 602 C C . ALA A 1 79 ? -2.013 10.129 5.476 1.00 69.00 79 ALA A C 1
ATOM 604 O O . ALA A 1 79 ? -1.616 9.080 4.971 1.00 69.00 79 ALA A O 1
ATOM 605 N N . GLU A 1 80 ? -3.139 10.732 5.092 1.00 70.00 80 GLU A N 1
ATOM 606 C CA . GLU A 1 80 ? -3.980 10.269 3.974 1.00 70.00 80 GLU A CA 1
ATOM 607 C C . GLU A 1 80 ? -4.714 8.933 4.214 1.00 70.00 80 GLU A C 1
ATOM 609 O O . GLU A 1 80 ? -5.222 8.334 3.273 1.00 70.00 80 GLU A O 1
ATOM 614 N N . GLY A 1 81 ? -4.846 8.489 5.470 1.00 70.56 81 GLY A N 1
ATOM 615 C CA . GLY A 1 81 ? -5.667 7.321 5.822 1.00 70.56 81 GLY A CA 1
ATOM 616 C C . GLY A 1 81 ? -4.971 5.971 5.631 1.00 70.56 81 GLY A C 1
ATOM 617 O O . GLY A 1 81 ? -5.631 4.934 5.656 1.00 70.56 81 GLY A O 1
ATOM 618 N N . MET A 1 82 ? -3.646 5.974 5.465 1.00 76.31 82 MET A N 1
ATOM 619 C CA . MET A 1 82 ? -2.842 4.755 5.395 1.00 76.31 82 MET A CA 1
ATOM 620 C C . MET A 1 82 ? -2.359 4.308 6.780 1.00 76.31 82 MET A C 1
ATOM 622 O O . MET A 1 82 ? -2.151 5.122 7.680 1.00 76.31 82 MET A O 1
ATOM 626 N N . TYR A 1 83 ? -2.123 3.004 6.944 1.00 82.62 83 TYR A N 1
ATOM 627 C CA . TYR A 1 83 ? -1.661 2.420 8.204 1.00 82.62 83 TYR A CA 1
ATOM 628 C C . TYR A 1 83 ? -0.354 1.651 8.021 1.00 82.62 83 TYR A C 1
ATOM 630 O O . TYR A 1 83 ? -0.156 0.922 7.045 1.00 82.62 83 TYR A O 1
ATOM 638 N N . LYS A 1 84 ? 0.538 1.770 9.007 1.00 84.50 84 LYS A N 1
ATOM 639 C CA . LYS A 1 84 ? 1.673 0.863 9.179 1.00 84.50 84 LYS A CA 1
ATOM 640 C C . LYS A 1 84 ? 1.254 -0.293 10.053 1.00 84.50 84 LYS A C 1
ATOM 642 O O . LYS A 1 84 ? 0.831 -0.108 11.194 1.00 84.50 84 LYS A O 1
ATOM 647 N N . LEU A 1 85 ? 1.460 -1.485 9.528 1.00 85.62 85 LEU A N 1
ATOM 648 C CA . LEU A 1 85 ? 1.140 -2.728 10.200 1.00 85.62 85 LEU A CA 1
ATOM 649 C C . LEU A 1 85 ? 2.416 -3.401 10.694 1.00 85.62 85 LEU A C 1
ATOM 651 O O . LEU A 1 85 ? 3.476 -3.279 10.076 1.00 85.62 85 LEU A O 1
ATOM 655 N N . GLY A 1 86 ? 2.310 -4.174 11.768 1.00 82.44 86 GLY A N 1
ATOM 656 C CA . GLY A 1 86 ? 3.364 -5.108 12.130 1.00 82.44 86 GLY A CA 1
ATOM 657 C C . GLY A 1 86 ? 2.870 -6.369 12.807 1.00 82.44 86 GLY A C 1
ATOM 658 O O . GLY A 1 86 ? 1.722 -6.496 13.227 1.00 82.44 86 GLY A O 1
ATOM 659 N N . THR A 1 87 ? 3.775 -7.337 12.870 1.00 80.38 87 THR A N 1
ATOM 660 C CA . THR A 1 87 ? 3.538 -8.681 13.391 1.00 80.38 87 THR A CA 1
ATOM 661 C C . THR A 1 87 ? 4.453 -8.943 14.579 1.00 80.38 87 THR A C 1
ATOM 663 O O . THR A 1 87 ? 5.615 -8.545 14.573 1.00 80.38 87 THR A O 1
ATOM 666 N N . LYS A 1 88 ? 3.956 -9.678 15.582 1.00 64.38 88 LYS A N 1
ATOM 667 C CA . LYS A 1 88 ? 4.701 -10.037 16.805 1.00 64.38 88 LYS A CA 1
ATOM 668 C C . LYS A 1 88 ? 5.944 -10.913 16.546 1.00 64.38 88 LYS A C 1
ATOM 670 O O . LYS A 1 88 ? 6.784 -11.048 17.427 1.00 64.38 88 LYS A O 1
ATOM 675 N N . GLN A 1 89 ? 6.074 -11.524 15.365 1.00 53.97 89 GLN A N 1
ATOM 676 C CA . GLN A 1 89 ? 7.283 -12.250 14.970 1.00 53.97 89 GLN A CA 1
ATOM 677 C C . GLN A 1 89 ? 8.278 -11.312 14.287 1.00 53.97 89 GLN A C 1
ATOM 679 O O . GLN A 1 89 ? 8.148 -10.940 13.123 1.00 53.97 89 GLN A O 1
ATOM 684 N N . ASN A 1 90 ? 9.282 -10.930 15.058 1.00 38.34 90 ASN A N 1
ATOM 685 C CA . ASN A 1 90 ? 10.420 -10.123 14.657 1.00 38.34 90 ASN A CA 1
ATOM 686 C C . ASN A 1 90 ? 11.182 -10.801 13.501 1.00 38.34 90 ASN A C 1
ATOM 688 O O . ASN A 1 90 ? 11.410 -12.006 13.539 1.00 38.34 90 ASN A O 1
ATOM 692 N N . SER A 1 91 ? 11.692 -10.001 12.560 1.00 37.38 91 SER A N 1
ATOM 693 C CA . SER A 1 91 ? 12.947 -10.238 11.826 1.00 37.38 91 SER A CA 1
ATOM 694 C C . SER A 1 91 ? 13.172 -11.642 11.224 1.00 37.38 91 SER A C 1
ATOM 696 O O . SER A 1 91 ? 13.652 -12.541 11.908 1.00 37.38 91 SER A O 1
ATOM 698 N N . LYS A 1 92 ? 13.014 -11.749 9.895 1.00 34.84 92 LYS A N 1
ATOM 699 C CA . LYS A 1 92 ? 13.321 -12.901 9.008 1.00 34.84 92 LYS A CA 1
ATOM 700 C C . LYS A 1 92 ? 12.121 -13.776 8.618 1.00 34.84 92 LYS A C 1
ATOM 702 O O . LYS A 1 92 ? 12.133 -14.988 8.782 1.00 34.84 92 LYS A O 1
ATOM 707 N N . SER A 1 93 ? 11.184 -13.189 7.887 1.00 28.39 93 SER A N 1
ATOM 708 C CA . SER A 1 93 ? 10.855 -13.755 6.580 1.00 28.39 93 SER A CA 1
ATOM 709 C C . SER A 1 93 ? 10.814 -12.609 5.577 1.00 28.39 93 SER A C 1
ATOM 711 O O . SER A 1 93 ? 10.537 -11.454 5.893 1.00 28.39 93 SER A O 1
ATOM 713 N N . THR A 1 94 ? 11.288 -12.904 4.388 1.00 28.53 94 THR A N 1
ATOM 714 C CA . THR A 1 94 ? 11.668 -11.954 3.363 1.00 28.53 94 THR A CA 1
ATOM 715 C C . THR A 1 94 ? 10.418 -11.322 2.751 1.00 28.53 94 THR A C 1
ATOM 717 O O . THR A 1 94 ? 9.988 -11.747 1.684 1.00 28.53 94 THR A O 1
ATOM 720 N N . LEU A 1 95 ? 9.841 -10.286 3.375 1.00 33.88 95 LEU A N 1
ATOM 721 C CA . LEU A 1 95 ? 8.973 -9.358 2.647 1.00 33.88 95 LEU A CA 1
ATOM 722 C C . LEU A 1 95 ? 9.888 -8.614 1.673 1.00 33.88 95 LEU A C 1
ATOM 724 O O . LEU A 1 95 ? 10.596 -7.672 2.031 1.00 33.88 95 LEU A O 1
ATOM 728 N N . SER A 1 96 ? 10.001 -9.192 0.477 1.00 25.66 96 SER A N 1
ATOM 729 C CA . SER A 1 96 ? 10.850 -8.759 -0.625 1.00 25.66 96 SER A CA 1
ATOM 730 C C . SER A 1 96 ? 10.921 -7.237 -0.699 1.00 25.66 96 SER A C 1
ATOM 732 O O . SER A 1 96 ? 9.902 -6.552 -0.633 1.00 25.66 96 SER A O 1
ATOM 734 N N . LYS A 1 97 ? 12.146 -6.727 -0.852 1.00 26.12 97 LYS A N 1
ATOM 735 C CA . LYS A 1 97 ? 12.556 -5.320 -0.982 1.00 26.12 97 LYS A CA 1
ATOM 736 C C . LYS A 1 97 ? 11.913 -4.596 -2.190 1.00 26.12 97 LYS A C 1
ATOM 738 O O . LYS A 1 97 ? 12.633 -4.011 -2.999 1.00 26.12 97 LYS A O 1
ATOM 743 N N . LYS A 1 98 ? 10.587 -4.653 -2.367 1.00 25.25 98 LYS A N 1
ATOM 744 C CA . LYS A 1 98 ? 9.845 -4.040 -3.484 1.00 25.25 98 LYS A CA 1
ATOM 745 C C . LYS A 1 98 ? 8.452 -3.487 -3.170 1.00 25.25 98 LYS A C 1
ATOM 747 O O . LYS A 1 98 ? 7.902 -2.822 -4.044 1.00 25.25 98 LYS A O 1
ATOM 752 N N . SER A 1 99 ? 7.911 -3.636 -1.968 1.00 28.70 99 SER A N 1
ATOM 753 C CA . SER A 1 99 ? 6.748 -2.840 -1.566 1.00 28.70 99 SER A CA 1
ATOM 754 C C . SER A 1 99 ? 6.695 -2.735 -0.054 1.00 28.70 99 SER A C 1
ATOM 756 O O . SER A 1 99 ? 6.455 -3.727 0.628 1.00 28.70 99 SER A O 1
ATOM 758 N N . ALA A 1 100 ? 6.899 -1.526 0.471 1.00 29.72 100 ALA A N 1
ATOM 759 C CA . ALA A 1 100 ? 6.226 -1.164 1.705 1.00 29.72 100 ALA A CA 1
ATOM 760 C C . ALA A 1 100 ? 4.739 -1.429 1.448 1.00 29.72 100 ALA A C 1
ATOM 762 O O . ALA A 1 100 ? 4.145 -0.806 0.568 1.00 29.72 100 ALA A O 1
ATOM 763 N N . LEU A 1 101 ? 4.187 -2.454 2.090 1.00 38.81 101 LEU A N 1
ATOM 764 C CA . LEU A 1 101 ? 2.761 -2.718 2.029 1.00 38.81 101 LEU A CA 1
ATOM 765 C C . LEU A 1 101 ? 2.127 -1.702 2.984 1.00 38.81 101 LEU A C 1
ATOM 767 O O . LEU A 1 101 ? 1.889 -1.991 4.153 1.00 38.81 101 LEU A O 1
ATOM 771 N N . SER A 1 102 ? 1.952 -0.472 2.501 1.00 34.25 102 SER A N 1
ATOM 772 C CA . SER A 1 102 ? 0.929 0.413 3.043 1.00 34.25 102 SER A CA 1
ATOM 773 C C . SER A 1 102 ? -0.384 -0.290 2.725 1.00 34.25 102 SER A C 1
ATOM 775 O O . SER A 1 102 ? -0.797 -0.3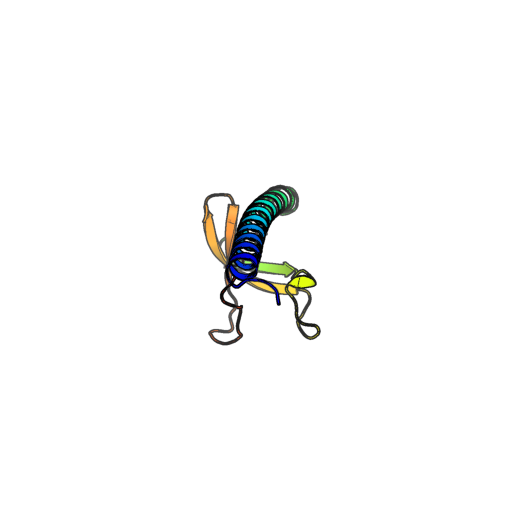32 1.568 1.00 34.25 102 SER A O 1
ATOM 777 N N . MET A 1 103 ? -0.947 -0.992 3.704 1.00 41.31 103 MET A N 1
ATOM 778 C CA . MET A 1 103 ? -2.257 -1.604 3.545 1.00 41.31 103 MET A CA 1
ATOM 779 C C . MET A 1 103 ? -3.260 -0.767 4.299 1.00 41.31 103 MET A C 1
ATOM 781 O O . MET A 1 103 ? -3.169 -0.578 5.510 1.00 41.31 103 MET A O 1
ATOM 785 N N . GLU A 1 104 ? -4.190 -0.246 3.519 1.00 40.16 104 GLU A N 1
ATOM 786 C CA . GLU A 1 104 ? -5.375 0.422 4.005 1.00 40.16 104 GLU A CA 1
ATOM 787 C C . GLU A 1 104 ? -6.326 -0.655 4.488 1.00 40.16 104 GLU A C 1
ATOM 789 O O . GLU A 1 104 ? -6.635 -1.613 3.767 1.00 40.16 104 GLU A O 1
ATOM 794 N N . LEU A 1 105 ? -6.713 -0.505 5.744 1.00 36.31 105 LEU A N 1
ATOM 795 C CA . LEU A 1 105 ? -7.802 -1.259 6.322 1.00 36.31 105 LEU A CA 1
ATOM 796 C C . LEU A 1 105 ? -9.114 -0.718 5.796 1.00 36.31 105 LEU A C 1
ATOM 798 O O . LEU A 1 105 ? -9.238 0.516 5.631 1.00 36.31 105 LEU A O 1
#